Protein AF-A0A1F6V239-F1 (afdb_monomer)

Foldseek 3Di:
DDCPDQDDLCRQLVVLVAHLDLVVQPLVFADCVRFALSSLVSSLVSCCVRLNDLLSVLSLVLLLLPLFPGNNQSSVSSNVCVVVSSHHDSVVCPDNAGFDDDDDPPPPDPPPPGDDDDDHPPRDDDGCSCRRCVVVNVVVPHDRDPPNPPDPPPPPPPDD

Nearest PDB structures (foldseek):
  6emp-assembly1_A  TM=1.889E-01  e=8.057E-01  Homo sapiens

Radius of gyration: 16.6 Å; Cα contacts (8 Å, |Δi|>4): 173; chains: 1; bounding box: 64×33×40 Å

Solvent-accessible surface area (backbone atoms only — not comparable to full-atom values): 9987 Å² total; per-residue (Å²): 133,82,85,74,71,67,74,50,66,56,58,42,36,42,75,46,75,37,80,72,48,43,76,81,41,60,90,65,49,14,44,56,88,75,39,29,33,69,43,52,49,50,38,39,53,49,38,31,73,56,65,30,64,68,31,26,52,25,50,54,50,48,66,68,67,47,88,64,51,16,50,28,55,47,47,55,50,48,50,49,24,54,75,50,75,34,48,63,56,78,79,75,59,50,90,88,55,64,86,56,82,76,84,85,80,89,76,87,69,88,76,84,74,93,71,83,46,96,68,79,92,81,60,89,92,46,78,37,33,55,72,22,42,51,61,46,34,53,77,72,71,48,78,80,66,86,82,45,94,68,57,78,76,80,78,76,88,78,86,130

Mean predicted aligned error: 11.74 Å

Structure (mmCIF, N/CA/C/O backbone):
data_AF-A0A1F6V239-F1
#
_entry.id   AF-A0A1F6V239-F1
#
loop_
_atom_site.group_PDB
_atom_site.id
_atom_site.type_symbol
_atom_site.label_atom_id
_atom_site.label_alt_id
_atom_site.label_comp_id
_atom_site.label_asym_id
_atom_site.label_entity_id
_atom_site.label_seq_id
_atom_site.pdbx_PDB_ins_code
_atom_site.Cartn_x
_atom_site.Cartn_y
_atom_site.Cartn_z
_atom_site.occupancy
_atom_site.B_iso_or_equiv
_atom_site.auth_seq_id
_atom_site.auth_comp_id
_atom_site.auth_asym_id
_atom_site.auth_atom_id
_atom_site.pdbx_PDB_model_num
ATOM 1 N N . MET A 1 1 ? -19.586 15.598 18.760 1.00 35.88 1 MET A N 1
ATOM 2 C CA . MET A 1 1 ? -18.828 14.511 18.109 1.00 35.88 1 MET A CA 1
ATOM 3 C C . MET A 1 1 ? -19.167 14.558 16.634 1.00 35.88 1 MET A C 1
ATOM 5 O O . MET A 1 1 ? -20.292 14.241 16.274 1.00 35.88 1 MET A O 1
ATOM 9 N N . THR A 1 2 ? -18.272 15.086 15.806 1.00 41.28 2 THR A N 1
ATOM 10 C CA . THR A 1 2 ? -18.433 15.070 14.350 1.00 41.28 2 THR A CA 1
ATOM 11 C C . THR A 1 2 ? -18.247 13.632 13.872 1.00 41.28 2 THR A C 1
ATOM 13 O O . THR A 1 2 ? -17.237 13.002 14.173 1.00 41.28 2 THR A O 1
ATOM 16 N N . LEU A 1 3 ? -19.254 13.095 13.182 1.00 49.75 3 LEU A N 1
ATOM 17 C CA . LEU A 1 3 ? -19.184 11.831 12.446 1.00 49.75 3 LEU A CA 1
ATOM 18 C C . LEU A 1 3 ? -18.274 12.033 11.226 1.00 49.75 3 LEU A C 1
ATOM 20 O O . LEU A 1 3 ? -18.743 12.070 10.092 1.00 49.75 3 LEU A O 1
ATOM 24 N N . GLU A 1 4 ? -16.978 12.249 11.446 1.00 61.19 4 GLU A N 1
ATOM 25 C CA . GLU A 1 4 ? -16.008 12.148 10.361 1.00 61.19 4 GLU A CA 1
ATOM 26 C C . GLU A 1 4 ? -15.951 10.668 9.972 1.00 61.19 4 GLU A C 1
ATOM 28 O O . GLU A 1 4 ? -15.414 9.833 10.701 1.00 61.19 4 GLU A O 1
ATOM 33 N N . GLY A 1 5 ? -16.628 10.322 8.874 1.00 81.75 5 GLY A N 1
ATOM 34 C CA . GLY A 1 5 ? -16.612 8.973 8.324 1.00 81.75 5 GLY A CA 1
ATOM 35 C C . GLY A 1 5 ? -15.174 8.525 8.070 1.00 81.75 5 GLY A C 1
ATOM 36 O O . GLY A 1 5 ? -14.329 9.330 7.679 1.00 81.75 5 GLY A O 1
ATOM 37 N N . LYS A 1 6 ? -14.893 7.241 8.313 1.00 88.56 6 LYS A N 1
ATOM 38 C CA . LYS A 1 6 ? -13.584 6.656 8.005 1.00 88.56 6 LYS A CA 1
ATOM 39 C C . LYS A 1 6 ? -13.241 6.918 6.539 1.00 88.56 6 LYS A C 1
ATOM 41 O O . LYS A 1 6 ? -14.100 6.725 5.681 1.00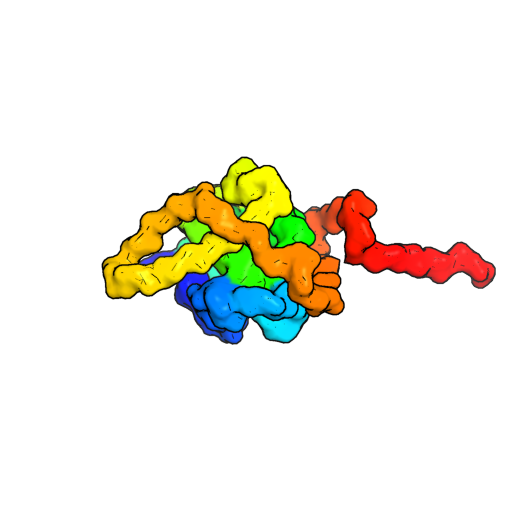 88.56 6 LYS A O 1
ATOM 46 N N . LEU A 1 7 ? -12.002 7.328 6.270 1.00 92.44 7 LEU A N 1
ATOM 47 C CA . LEU A 1 7 ? -11.547 7.533 4.898 1.00 92.44 7 LEU A CA 1
ATOM 48 C C . LEU A 1 7 ? -11.433 6.200 4.167 1.00 92.44 7 LEU A C 1
ATOM 50 O O . LEU A 1 7 ? -10.847 5.261 4.701 1.00 92.44 7 LEU A O 1
ATOM 54 N N . ASP A 1 8 ? -11.946 6.131 2.947 1.00 93.94 8 ASP A N 1
ATOM 55 C CA . ASP A 1 8 ? -11.729 4.973 2.083 1.00 93.94 8 ASP A CA 1
ATOM 56 C C . ASP A 1 8 ? -10.311 4.975 1.472 1.00 93.94 8 ASP A C 1
ATOM 58 O O . ASP A 1 8 ? -9.592 5.983 1.489 1.00 93.94 8 ASP A O 1
ATOM 62 N N . ALA A 1 9 ? -9.876 3.841 0.923 1.00 94.31 9 ALA A N 1
ATOM 63 C CA . ALA A 1 9 ? -8.544 3.704 0.336 1.00 94.31 9 ALA A CA 1
ATOM 64 C C . ALA A 1 9 ? -8.312 4.681 -0.832 1.00 94.31 9 ALA A C 1
ATOM 66 O O . ALA A 1 9 ? -7.201 5.180 -1.017 1.00 94.31 9 ALA A O 1
ATOM 67 N N . CYS A 1 10 ? -9.349 5.007 -1.610 1.00 93.88 10 CYS A N 1
ATOM 68 C CA . CYS A 1 10 ? -9.262 5.972 -2.709 1.00 93.88 10 CYS A CA 1
ATOM 69 C C . CYS A 1 10 ? -8.952 7.387 -2.190 1.00 93.88 10 CYS A C 1
ATOM 71 O O . CYS A 1 10 ? -8.100 8.086 -2.749 1.00 93.88 10 CYS A O 1
ATOM 73 N N . GLN A 1 11 ? -9.598 7.804 -1.103 1.00 95.56 11 GLN A N 1
ATOM 74 C CA . GLN A 1 11 ? -9.359 9.079 -0.432 1.00 95.56 11 GLN A CA 1
ATOM 75 C C . GLN A 1 11 ? -7.958 9.139 0.185 1.00 95.56 11 GLN A C 1
ATOM 77 O O . GLN A 1 11 ? -7.274 10.153 0.029 1.00 95.56 11 GLN A O 1
ATOM 82 N N . ILE A 1 12 ? -7.512 8.056 0.827 1.00 96.56 12 ILE A N 1
ATOM 83 C CA . ILE A 1 12 ? -6.169 7.952 1.418 1.00 96.56 12 ILE A CA 1
ATOM 84 C C . ILE A 1 12 ? -5.084 8.096 0.334 1.00 96.56 12 ILE A C 1
ATOM 86 O O . ILE A 1 12 ? -4.183 8.928 0.453 1.00 96.56 12 ILE A O 1
ATOM 90 N N . VAL A 1 13 ? -5.211 7.373 -0.782 1.00 96.19 13 VAL A N 1
ATOM 91 C CA . VAL A 1 13 ? -4.271 7.440 -1.919 1.00 96.19 13 VAL A CA 1
ATOM 92 C C . VAL A 1 13 ? -4.204 8.847 -2.521 1.00 96.19 13 VAL A C 1
ATOM 94 O O . VAL A 1 13 ? -3.118 9.374 -2.774 1.00 96.19 13 VAL A O 1
ATOM 97 N N . LYS A 1 14 ? -5.354 9.506 -2.709 1.00 95.25 14 LYS A N 1
ATOM 98 C CA . LYS A 1 14 ? -5.398 10.884 -3.228 1.00 95.25 14 LYS A CA 1
ATOM 99 C C . LYS A 1 14 ? -4.697 11.873 -2.299 1.00 95.25 14 LYS A C 1
ATOM 101 O O . LYS A 1 14 ? -4.012 12.777 -2.779 1.00 95.25 14 LYS A O 1
ATOM 106 N N . ARG A 1 15 ? -4.824 11.701 -0.980 1.00 95.06 15 ARG A N 1
ATOM 107 C CA . ARG A 1 15 ? -4.118 12.527 0.015 1.00 95.06 15 ARG A CA 1
ATOM 108 C C . ARG A 1 15 ? -2.603 12.3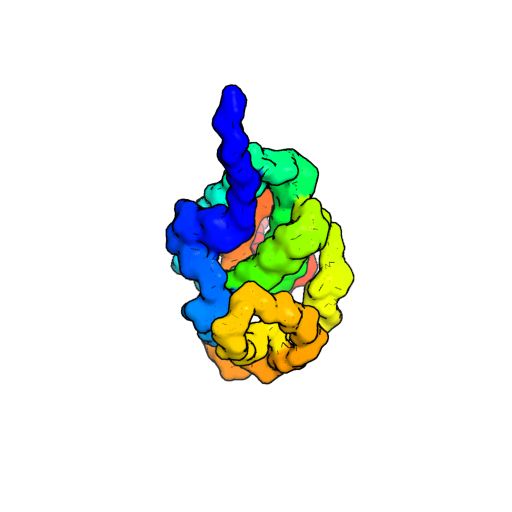28 -0.046 1.00 95.06 15 ARG A C 1
ATOM 110 O O . ARG A 1 15 ? -1.873 13.295 0.144 1.00 95.06 15 ARG A O 1
ATOM 117 N N . ALA A 1 16 ? -2.136 11.138 -0.425 1.00 95.25 16 ALA A N 1
ATOM 118 C CA . ALA A 1 16 ? -0.731 10.857 -0.744 1.00 95.25 16 ALA A CA 1
ATOM 119 C C . ALA A 1 16 ? -0.285 11.357 -2.138 1.00 95.25 16 ALA A C 1
ATOM 121 O O . ALA A 1 16 ? 0.785 10.989 -2.623 1.00 95.25 16 ALA A O 1
ATOM 122 N N . ARG A 1 17 ? -1.091 12.206 -2.798 1.00 96.62 17 ARG A N 1
ATOM 123 C CA . ARG A 1 17 ? -0.822 12.786 -4.128 1.00 96.62 17 ARG A CA 1
ATOM 124 C C . ARG A 1 17 ? -0.616 11.736 -5.224 1.00 96.62 17 ARG A C 1
ATOM 126 O O . ARG A 1 17 ? 0.121 11.962 -6.183 1.00 96.62 17 ARG A O 1
ATOM 133 N N . MET A 1 18 ? -1.281 10.593 -5.090 1.00 95.44 18 MET A N 1
ATOM 134 C CA . MET A 1 18 ? -1.329 9.551 -6.109 1.00 95.44 18 MET A CA 1
ATOM 135 C C . MET A 1 18 ? -2.667 9.585 -6.854 1.00 95.44 18 MET A C 1
ATOM 137 O O . MET A 1 18 ? -3.703 9.977 -6.310 1.00 95.44 18 MET A O 1
ATOM 141 N N . SER A 1 19 ? -2.657 9.137 -8.108 1.00 95.12 19 SER A N 1
ATOM 142 C CA . SER A 1 19 ? -3.887 8.776 -8.804 1.00 95.12 19 SER A CA 1
ATOM 143 C C . SER A 1 19 ? -4.490 7.543 -8.125 1.00 95.12 19 SER A C 1
ATOM 145 O O . SER A 1 19 ? -3.788 6.579 -7.849 1.00 95.12 19 SER A O 1
ATOM 147 N N . ALA A 1 20 ? -5.799 7.544 -7.878 1.00 93.25 20 ALA A N 1
ATOM 148 C CA . ALA A 1 20 ? -6.520 6.379 -7.346 1.00 93.25 20 ALA A CA 1
ATOM 149 C C . ALA A 1 20 ? -6.987 5.406 -8.450 1.00 93.25 20 ALA A C 1
ATOM 151 O O . ALA A 1 20 ? -7.880 4.587 -8.251 1.00 93.25 20 ALA A O 1
ATOM 152 N N . ARG A 1 21 ? -6.443 5.547 -9.659 1.00 90.50 21 ARG A N 1
ATOM 153 C CA . ARG A 1 21 ? -6.816 4.766 -10.838 1.00 90.50 21 ARG A CA 1
ATOM 154 C C . ARG A 1 21 ? -5.660 3.828 -11.187 1.00 90.50 21 ARG A C 1
ATOM 156 O O . ARG A 1 21 ? -4.653 4.337 -11.680 1.00 90.50 21 ARG A O 1
ATOM 163 N N . PRO A 1 22 ? -5.747 2.510 -10.925 1.00 88.69 22 PRO A N 1
ATOM 164 C CA . PRO A 1 22 ? -4.677 1.567 -11.260 1.00 88.69 22 PRO A CA 1
ATOM 165 C C . PRO A 1 22 ? -4.247 1.646 -12.732 1.00 88.69 22 PRO A C 1
ATOM 167 O O . PRO A 1 22 ? -3.060 1.612 -13.038 1.00 88.69 22 PRO A O 1
ATOM 170 N N . GLU A 1 23 ? -5.194 1.860 -13.645 1.00 84.69 23 GLU A N 1
ATOM 171 C CA . GLU A 1 23 ? -4.953 1.975 -15.083 1.00 84.69 23 GLU A CA 1
ATOM 172 C C . GLU A 1 23 ? -4.078 3.177 -15.475 1.00 84.69 23 GLU A C 1
ATOM 174 O O . GLU A 1 23 ? -3.425 3.140 -16.514 1.00 84.69 23 GLU A O 1
ATOM 179 N N . PHE A 1 24 ? -3.991 4.215 -14.631 1.00 89.88 24 PHE A N 1
ATOM 180 C CA . PHE A 1 24 ? -3.061 5.334 -14.833 1.00 89.88 24 PHE A CA 1
ATOM 181 C C . PHE A 1 24 ? -1.594 4.879 -14.774 1.00 89.88 24 PHE A C 1
ATOM 183 O O . PHE A 1 24 ? -0.726 5.502 -15.388 1.00 89.88 24 PHE A O 1
ATOM 190 N N . TYR A 1 25 ? -1.321 3.797 -14.039 1.00 88.25 25 TYR A N 1
ATOM 191 C CA . TYR A 1 25 ? 0.021 3.270 -13.815 1.00 88.25 25 TYR A CA 1
ATOM 192 C C . TYR A 1 25 ? 0.346 2.022 -14.647 1.00 88.25 25 TYR A C 1
ATOM 194 O O . TYR A 1 25 ? 1.484 1.547 -14.638 1.00 88.25 25 TYR A O 1
ATOM 202 N N . SER A 1 26 ? -0.638 1.488 -15.376 1.00 82.75 26 SER A N 1
ATOM 203 C CA . SER A 1 26 ? -0.495 0.246 -16.137 1.00 82.75 26 SER A CA 1
ATOM 204 C C . SER A 1 26 ? 0.669 0.311 -17.132 1.00 82.75 26 SER A C 1
ATOM 206 O O . SER A 1 26 ? 0.871 1.312 -17.819 1.00 82.75 26 SER A O 1
ATOM 208 N N . GLY A 1 27 ? 1.470 -0.757 -17.178 1.00 79.69 27 GLY A N 1
ATOM 209 C CA . GLY A 1 27 ? 2.621 -0.885 -18.079 1.00 79.69 27 GLY A CA 1
ATOM 210 C C . GLY A 1 27 ? 3.866 -0.062 -17.71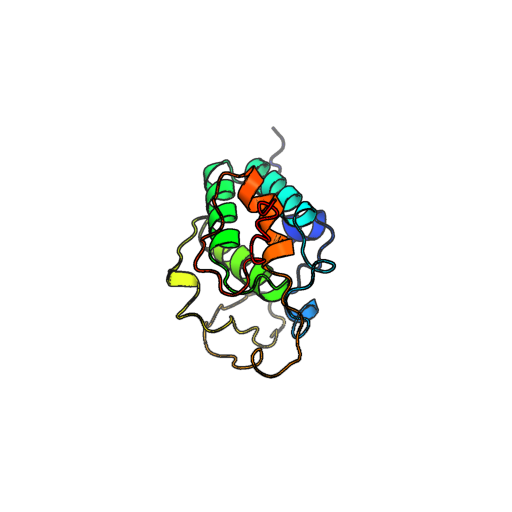6 1.00 79.69 27 GLY A C 1
ATOM 211 O O . GLY A 1 27 ? 4.860 -0.156 -18.431 1.00 79.69 27 GLY A O 1
ATOM 212 N N . ARG A 1 28 ? 3.861 0.721 -16.624 1.00 81.88 28 ARG A N 1
ATOM 213 C CA . ARG A 1 28 ? 5.022 1.546 -16.215 1.00 81.88 28 ARG A CA 1
ATOM 214 C C . ARG A 1 28 ? 6.081 0.775 -15.418 1.00 81.88 28 ARG A C 1
ATOM 216 O O . ARG A 1 28 ? 7.233 1.188 -15.388 1.00 81.88 28 ARG A O 1
ATOM 223 N N . GLY A 1 29 ? 5.717 -0.351 -14.802 1.00 85.31 29 GLY A N 1
ATOM 224 C CA . GLY A 1 29 ? 6.603 -1.115 -13.915 1.00 85.31 29 GLY A CA 1
ATOM 225 C C . GLY A 1 29 ? 6.687 -0.532 -12.497 1.00 85.31 29 GLY A C 1
ATOM 226 O O . GLY A 1 29 ? 5.841 0.263 -12.087 1.00 85.31 29 GLY A O 1
ATOM 227 N N . ALA A 1 30 ? 7.690 -0.956 -11.722 1.00 87.12 30 ALA A N 1
ATOM 228 C CA . ALA A 1 30 ? 7.920 -0.450 -10.366 1.00 87.12 30 ALA A CA 1
ATOM 229 C C . ALA A 1 30 ? 8.921 0.710 -10.410 1.00 87.12 30 ALA A C 1
ATOM 231 O O . ALA A 1 30 ? 10.125 0.479 -10.529 1.00 87.12 30 ALA A O 1
ATOM 232 N N . ILE A 1 31 ? 8.409 1.942 -10.341 1.00 89.19 31 ILE A N 1
ATOM 233 C CA . ILE A 1 31 ? 9.174 3.192 -10.464 1.00 89.19 31 ILE A CA 1
ATOM 234 C C . ILE A 1 31 ? 8.956 4.057 -9.216 1.00 89.19 31 ILE A C 1
ATOM 236 O O . ILE A 1 31 ? 7.815 4.295 -8.814 1.00 89.19 31 ILE A O 1
ATOM 240 N N . THR A 1 32 ? 10.046 4.582 -8.652 1.00 88.25 32 THR A N 1
ATOM 241 C CA . THR A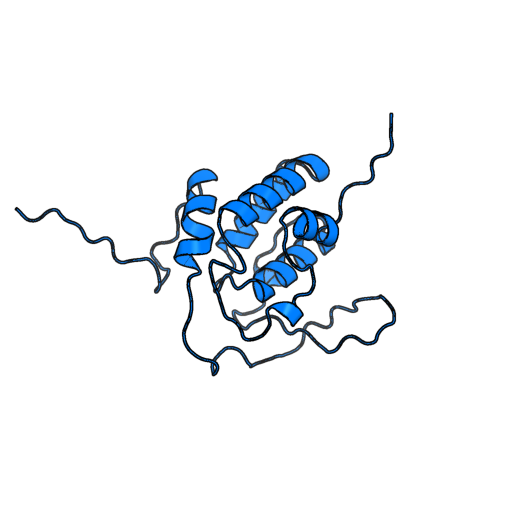 1 32 ? 10.049 5.371 -7.406 1.00 88.25 32 THR A CA 1
ATOM 242 C C . THR A 1 32 ? 9.260 6.688 -7.514 1.00 88.25 32 THR A C 1
ATOM 244 O O . THR A 1 32 ? 8.686 7.167 -6.537 1.00 88.25 32 THR A O 1
ATOM 247 N N . ASP A 1 33 ? 9.165 7.280 -8.707 1.00 90.81 33 ASP A N 1
ATOM 248 C CA . ASP A 1 33 ? 8.363 8.493 -8.932 1.00 90.81 33 ASP A CA 1
ATOM 249 C C . ASP A 1 33 ? 6.859 8.240 -8.706 1.00 90.81 33 ASP A C 1
ATOM 251 O O . ASP A 1 33 ? 6.136 9.067 -8.130 1.00 90.81 33 ASP A O 1
ATOM 255 N N . ASP A 1 34 ? 6.376 7.065 -9.120 1.00 91.62 34 ASP A N 1
ATOM 256 C CA . ASP A 1 34 ? 4.963 6.699 -9.032 1.00 91.62 34 ASP A CA 1
ATOM 257 C C . ASP A 1 34 ? 4.588 6.279 -7.604 1.00 91.62 34 ASP A C 1
ATOM 259 O O . ASP A 1 34 ? 3.560 6.727 -7.080 1.00 91.62 34 ASP A O 1
ATOM 263 N N . LEU A 1 35 ? 5.459 5.507 -6.948 1.00 94.00 35 LEU A N 1
ATOM 264 C CA . LEU A 1 35 ? 5.310 5.020 -5.578 1.00 94.00 35 LEU A CA 1
ATOM 265 C C . LEU A 1 35 ? 6.676 4.997 -4.880 1.00 94.00 35 LEU A C 1
ATOM 267 O O . LEU A 1 35 ? 7.632 4.474 -5.431 1.00 94.00 35 LEU A O 1
ATOM 271 N N . ASN A 1 36 ? 6.769 5.516 -3.656 1.00 94.50 36 ASN A N 1
ATOM 272 C CA . ASN A 1 36 ? 8.005 5.544 -2.866 1.00 94.50 36 ASN A CA 1
ATOM 273 C C . ASN A 1 36 ? 7.711 5.442 -1.364 1.00 94.50 36 ASN A C 1
ATOM 275 O O . ASN A 1 36 ? 6.552 5.492 -0.952 1.00 94.50 36 ASN A O 1
ATOM 279 N N . GLY A 1 37 ? 8.767 5.345 -0.552 1.00 92.50 37 GLY A N 1
ATOM 280 C CA . GLY A 1 37 ? 8.661 5.253 0.905 1.00 92.50 37 GLY A CA 1
ATOM 281 C C . GLY A 1 37 ? 7.860 6.388 1.549 1.00 92.50 37 GLY A C 1
ATOM 282 O O . GLY A 1 37 ? 7.039 6.118 2.414 1.00 92.50 37 GLY A O 1
ATOM 283 N N . GLU A 1 38 ? 8.009 7.635 1.088 1.00 94.75 38 GLU A N 1
ATOM 284 C CA . GLU A 1 38 ? 7.255 8.779 1.631 1.00 94.75 38 GLU A CA 1
ATOM 285 C C . GLU A 1 38 ? 5.743 8.615 1.413 1.00 94.75 38 GLU A C 1
ATOM 287 O O . GLU A 1 38 ? 4.946 8.809 2.332 1.00 94.75 38 GLU A O 1
ATOM 292 N N . LYS A 1 39 ? 5.337 8.195 0.208 1.00 97.06 39 LYS A N 1
ATOM 293 C CA . LYS A 1 39 ? 3.933 7.890 -0.100 1.00 97.06 39 LYS A CA 1
ATOM 294 C C . LYS A 1 39 ? 3.426 6.716 0.738 1.00 97.06 39 LYS A C 1
ATOM 296 O O . LYS A 1 39 ? 2.309 6.786 1.248 1.00 97.06 39 LYS A O 1
ATOM 301 N N . LEU A 1 40 ? 4.236 5.667 0.906 1.00 97.31 40 LEU A N 1
ATOM 302 C CA . LEU A 1 40 ? 3.880 4.505 1.722 1.00 97.31 40 LEU A CA 1
ATOM 303 C C . LEU A 1 40 ? 3.666 4.881 3.195 1.00 97.31 40 LEU A C 1
ATOM 305 O O . LEU A 1 40 ? 2.673 4.446 3.776 1.00 97.31 40 LEU A O 1
ATOM 309 N N . GLU A 1 41 ? 4.536 5.720 3.763 1.00 97.12 41 GLU A N 1
ATOM 310 C CA . GLU A 1 41 ? 4.416 6.239 5.133 1.00 97.12 41 GLU A CA 1
ATOM 311 C C . GLU A 1 41 ? 3.190 7.136 5.306 1.00 97.12 41 GLU A C 1
ATOM 313 O O . GLU A 1 41 ? 2.441 7.007 6.276 1.00 97.12 41 GLU A O 1
ATOM 318 N N . HIS A 1 42 ? 2.927 8.024 4.345 1.00 97.06 42 HIS A N 1
ATOM 319 C CA . HIS A 1 42 ? 1.752 8.887 4.405 1.00 97.06 42 HIS A CA 1
ATOM 320 C C . HIS A 1 42 ? 0.448 8.070 4.393 1.00 97.06 42 HIS A C 1
ATOM 322 O O . HIS A 1 42 ? -0.465 8.330 5.179 1.00 97.06 42 HIS A O 1
ATOM 328 N N . ILE A 1 43 ? 0.384 7.037 3.545 1.00 97.94 43 ILE A N 1
ATOM 329 C CA . ILE A 1 43 ? -0.745 6.101 3.483 1.00 97.94 43 ILE A CA 1
ATOM 330 C C . ILE A 1 43 ? -0.861 5.301 4.787 1.00 97.94 43 ILE A C 1
ATOM 332 O O . ILE A 1 43 ? -1.960 5.202 5.329 1.00 97.94 43 ILE A O 1
ATOM 336 N N . TYR A 1 44 ? 0.248 4.794 5.335 1.00 98.06 44 TYR A N 1
ATOM 337 C CA . TYR A 1 44 ? 0.267 4.120 6.638 1.00 98.06 44 TYR A CA 1
ATOM 338 C C . TYR A 1 44 ? -0.303 5.009 7.752 1.00 98.06 44 TYR A C 1
ATOM 340 O O . TYR A 1 44 ? -1.163 4.565 8.513 1.00 98.06 44 TYR A O 1
ATOM 348 N N . GLY A 1 45 ? 0.125 6.273 7.829 1.00 97.12 45 GLY A N 1
ATOM 349 C CA . GLY A 1 45 ? -0.342 7.223 8.838 1.00 97.12 45 GLY A CA 1
ATOM 350 C C . GLY A 1 45 ? -1.846 7.489 8.756 1.00 97.12 45 GLY A C 1
ATOM 351 O O . GLY A 1 45 ? -2.532 7.487 9.782 1.00 97.12 45 GLY A O 1
ATOM 352 N N . ASP A 1 46 ? -2.379 7.662 7.543 1.00 97.25 46 ASP A N 1
ATOM 353 C CA . ASP A 1 46 ? -3.819 7.814 7.333 1.00 97.25 46 ASP A CA 1
ATOM 354 C C . ASP A 1 46 ? -4.573 6.504 7.672 1.00 97.25 46 ASP A C 1
ATOM 356 O O . ASP A 1 46 ? -5.575 6.553 8.389 1.00 97.25 46 ASP A O 1
ATOM 360 N N . ILE A 1 47 ? -4.086 5.322 7.270 1.00 97.62 47 ILE A N 1
ATOM 361 C CA . ILE A 1 47 ? -4.712 4.036 7.640 1.00 97.62 47 ILE A CA 1
ATOM 362 C C . ILE A 1 47 ? -4.747 3.869 9.161 1.00 97.62 47 ILE A C 1
ATOM 364 O O . ILE A 1 47 ? -5.807 3.604 9.727 1.00 97.62 47 ILE A O 1
ATOM 368 N N . LYS A 1 48 ? -3.620 4.088 9.840 1.00 97.00 48 LYS A N 1
ATOM 369 C CA . LYS A 1 48 ? -3.518 4.002 11.300 1.00 97.00 48 LYS A CA 1
ATOM 370 C C . LYS A 1 48 ? -4.495 4.951 11.991 1.00 97.00 48 LYS A C 1
ATOM 372 O O . LYS A 1 48 ? -5.195 4.549 12.917 1.00 97.00 48 LYS A O 1
ATOM 377 N N . ARG A 1 49 ? -4.588 6.197 11.515 1.00 96.12 49 ARG A N 1
ATOM 378 C CA . ARG A 1 49 ? -5.482 7.219 12.076 1.00 96.12 49 ARG A CA 1
ATOM 379 C C . ARG A 1 49 ? -6.963 6.859 1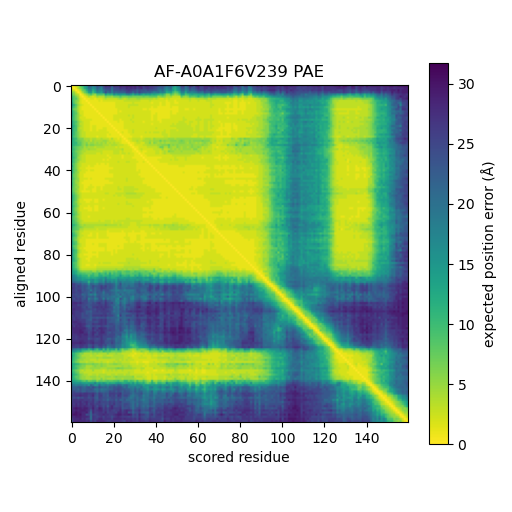1.939 1.00 96.12 49 ARG A C 1
ATOM 381 O O . ARG A 1 49 ? -7.723 7.107 12.871 1.00 96.12 49 ARG A O 1
ATOM 388 N N . TRP A 1 50 ? -7.384 6.336 10.787 1.00 95.81 50 TRP A N 1
ATOM 389 C CA . TRP A 1 50 ? -8.808 6.154 10.466 1.00 95.81 50 TRP A CA 1
ATOM 390 C C . TRP A 1 50 ? -9.322 4.723 10.670 1.00 95.81 50 TRP A C 1
ATOM 392 O O . TRP A 1 50 ? -10.514 4.522 10.924 1.00 95.81 50 TRP A O 1
ATOM 402 N N . HIS A 1 51 ? -8.439 3.727 10.592 1.00 95.00 51 HIS A N 1
ATOM 403 C CA . HIS A 1 51 ? -8.783 2.302 10.657 1.00 95.00 51 HIS A CA 1
ATOM 404 C C . HIS A 1 51 ? -8.125 1.553 11.818 1.00 95.00 51 HIS A C 1
ATOM 406 O O . HIS A 1 51 ? -8.614 0.480 12.165 1.00 95.00 51 HIS A O 1
ATOM 412 N N . GLY A 1 52 ? -7.122 2.143 12.475 1.00 95.50 52 GLY A N 1
ATOM 413 C CA . GLY A 1 52 ? -6.474 1.605 13.673 1.00 95.50 52 GLY A CA 1
ATOM 414 C C . GLY A 1 52 ? -5.159 0.873 13.399 1.00 95.50 52 GLY A C 1
ATOM 415 O O . GLY A 1 52 ? -4.758 0.670 12.252 1.00 95.50 52 GLY A O 1
ATOM 416 N N . ASP A 1 53 ? -4.480 0.479 14.477 1.00 96.44 53 ASP A N 1
ATOM 417 C CA . ASP A 1 53 ? -3.151 -0.139 14.413 1.00 96.44 53 ASP A CA 1
ATOM 418 C C . ASP A 1 53 ? -3.151 -1.490 13.682 1.00 96.44 53 ASP A C 1
ATOM 420 O O . ASP A 1 53 ? -2.267 -1.728 12.863 1.00 96.44 53 ASP A O 1
ATOM 424 N N . ASP A 1 54 ? -4.162 -2.339 13.893 1.00 95.56 54 ASP A N 1
ATOM 425 C CA . ASP A 1 54 ? -4.257 -3.657 13.238 1.00 95.56 54 ASP A CA 1
ATOM 426 C C . ASP A 1 54 ? -4.355 -3.539 11.706 1.00 95.56 54 ASP A C 1
ATOM 428 O O . ASP A 1 54 ? -3.731 -4.300 10.959 1.00 95.56 54 ASP A O 1
ATOM 432 N N . ALA A 1 55 ? -5.113 -2.546 11.229 1.00 96.38 55 ALA A N 1
ATOM 433 C CA . ALA A 1 55 ? -5.234 -2.228 9.809 1.00 96.38 55 ALA A CA 1
ATOM 434 C C . ALA A 1 55 ? -3.900 -1.729 9.238 1.00 96.38 55 ALA A C 1
ATOM 436 O O . ALA A 1 55 ? -3.498 -2.121 8.141 1.00 96.38 55 ALA A O 1
ATOM 437 N N . ALA A 1 56 ? -3.195 -0.892 10.001 1.00 96.75 56 ALA A N 1
ATOM 438 C CA . ALA A 1 56 ? -1.894 -0.367 9.615 1.00 96.75 56 ALA A CA 1
ATOM 439 C C . ALA A 1 56 ? -0.834 -1.478 9.542 1.00 96.75 56 ALA A C 1
ATOM 441 O O . ALA A 1 56 ? -0.062 -1.514 8.590 1.00 96.75 56 ALA A O 1
ATOM 442 N N . GLN A 1 57 ? -0.835 -2.429 10.480 1.00 95.56 57 GLN A N 1
ATOM 443 C CA . GLN A 1 57 ? 0.056 -3.595 10.434 1.00 95.56 57 GLN A CA 1
ATOM 444 C C . GLN A 1 57 ? -0.251 -4.514 9.249 1.00 95.56 57 GLN A C 1
ATOM 446 O O . GLN A 1 57 ? 0.661 -4.932 8.537 1.00 95.56 57 GLN A O 1
ATOM 451 N N . SER A 1 58 ? -1.533 -4.762 8.968 1.00 95.31 58 SER A N 1
ATOM 452 C CA . SER A 1 58 ? -1.943 -5.530 7.783 1.00 95.31 58 SER A CA 1
ATOM 453 C C . SER A 1 58 ? -1.490 -4.859 6.480 1.00 95.31 58 SER A C 1
ATOM 455 O O . SER A 1 58 ? -1.075 -5.532 5.540 1.00 95.31 58 SER A O 1
ATOM 457 N N . TYR A 1 59 ? -1.507 -3.526 6.432 1.00 96.88 59 TYR A N 1
ATOM 458 C CA . TYR A 1 59 ? -0.956 -2.763 5.315 1.00 96.88 59 TYR A CA 1
ATOM 459 C C . TYR A 1 59 ? 0.567 -2.917 5.178 1.00 96.88 59 TYR A C 1
ATOM 461 O O . TYR A 1 59 ? 1.057 -3.102 4.064 1.00 96.88 59 TYR A O 1
ATOM 469 N N . VAL A 1 60 ? 1.324 -2.888 6.282 1.00 96.06 60 VAL A N 1
ATOM 470 C CA . VAL A 1 60 ? 2.778 -3.129 6.245 1.00 96.06 60 VAL A CA 1
ATOM 471 C C . VAL A 1 60 ? 3.071 -4.524 5.678 1.00 96.06 60 VAL A C 1
ATOM 473 O O . VAL A 1 60 ? 3.920 -4.657 4.795 1.00 96.06 60 VAL A O 1
ATOM 476 N N . GLN A 1 61 ? 2.326 -5.543 6.121 1.00 92.88 61 GLN A N 1
ATOM 477 C CA . GLN A 1 61 ? 2.469 -6.912 5.623 1.00 92.88 61 GLN A CA 1
ATOM 478 C C . GLN A 1 61 ? 2.148 -7.015 4.123 1.00 92.88 61 GLN A C 1
ATOM 480 O O . GLN A 1 61 ? 2.933 -7.579 3.365 1.00 92.88 61 GLN A O 1
ATOM 485 N N . MET A 1 62 ? 1.070 -6.373 3.660 1.00 93.81 62 MET A N 1
ATOM 486 C CA . MET A 1 62 ? 0.750 -6.277 2.231 1.00 93.81 62 MET A CA 1
ATOM 487 C C . MET A 1 62 ? 1.925 -5.715 1.413 1.00 93.81 62 MET A C 1
ATOM 489 O O . MET A 1 62 ? 2.295 -6.279 0.386 1.00 93.81 62 MET A O 1
ATOM 493 N N . VAL A 1 63 ? 2.538 -4.614 1.860 1.00 94.00 63 VAL A N 1
ATOM 494 C CA . VAL A 1 63 ? 3.689 -4.001 1.169 1.00 94.00 63 VAL A CA 1
ATOM 495 C C . VAL A 1 63 ? 4.910 -4.937 1.147 1.00 94.00 63 VAL A C 1
ATOM 497 O O . VAL A 1 63 ? 5.686 -4.926 0.183 1.00 94.00 63 VAL A O 1
ATOM 500 N N . ALA A 1 64 ? 5.091 -5.754 2.188 1.00 90.06 64 ALA A N 1
ATOM 501 C CA . ALA A 1 64 ? 6.157 -6.750 2.258 1.00 90.06 64 ALA A CA 1
ATOM 502 C C . ALA A 1 64 ? 5.941 -7.923 1.285 1.00 90.06 64 ALA A C 1
ATOM 504 O O . ALA A 1 64 ? 6.902 -8.366 0.646 1.00 90.06 64 ALA A O 1
ATOM 505 N N . ASP A 1 65 ? 4.697 -8.372 1.117 1.00 87.25 65 ASP A N 1
ATOM 506 C CA . ASP A 1 65 ? 4.372 -9.587 0.359 1.00 87.25 65 ASP A CA 1
ATOM 507 C C . ASP A 1 65 ? 4.214 -9.354 -1.151 1.00 87.25 65 ASP A C 1
ATOM 509 O O . ASP A 1 65 ? 4.395 -10.278 -1.946 1.00 8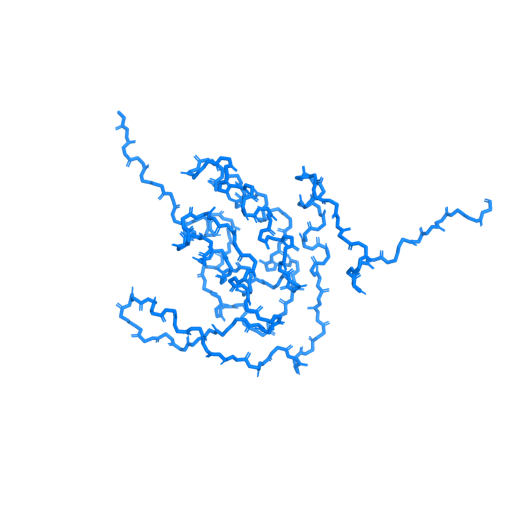7.25 65 ASP A O 1
ATOM 513 N N . ILE A 1 66 ? 3.940 -8.119 -1.587 1.00 85.12 66 ILE A N 1
ATOM 514 C CA . ILE A 1 66 ? 3.889 -7.784 -3.018 1.00 85.12 66 ILE A CA 1
ATOM 515 C C . ILE A 1 66 ? 5.273 -8.005 -3.656 1.00 85.12 66 ILE A C 1
ATOM 517 O O . ILE A 1 66 ? 6.251 -7.328 -3.329 1.00 85.12 66 ILE A O 1
ATOM 521 N N . LEU A 1 67 ? 5.349 -8.939 -4.609 1.00 83.12 67 LEU A N 1
ATOM 522 C CA . LEU A 1 67 ? 6.599 -9.340 -5.266 1.00 83.12 67 LEU A CA 1
ATOM 523 C C . LEU A 1 67 ? 7.229 -8.212 -6.099 1.00 83.12 67 LEU A C 1
ATOM 525 O O . LEU A 1 67 ? 8.442 -8.000 -6.049 1.00 83.12 67 LEU A O 1
ATOM 529 N N . VAL A 1 68 ? 6.403 -7.504 -6.873 1.00 85.19 68 VAL A N 1
ATOM 530 C CA . VAL A 1 68 ? 6.794 -6.342 -7.678 1.00 85.19 68 VAL A CA 1
ATOM 531 C C . VAL A 1 68 ? 5.908 -5.182 -7.261 1.00 85.19 68 VAL A C 1
ATOM 533 O O . VAL A 1 68 ? 4.715 -5.170 -7.541 1.00 85.19 68 VAL A O 1
ATOM 536 N N . LEU A 1 69 ? 6.482 -4.206 -6.562 1.00 87.69 69 LEU A N 1
ATOM 537 C CA . LEU A 1 69 ? 5.732 -3.105 -5.965 1.00 87.69 69 LEU A CA 1
ATOM 538 C C . LEU A 1 69 ? 5.538 -1.971 -6.978 1.00 87.69 69 LEU A C 1
ATOM 540 O O . LEU A 1 69 ? 6.029 -0.856 -6.804 1.00 87.69 69 LEU A O 1
ATOM 544 N N . SER A 1 70 ? 4.847 -2.286 -8.075 1.00 90.38 70 SER A N 1
ATOM 545 C CA . SER A 1 70 ? 4.354 -1.276 -9.008 1.00 90.38 70 SER A CA 1
ATOM 546 C C . SER A 1 70 ? 3.199 -0.497 -8.377 1.00 90.38 70 SER A C 1
ATOM 548 O O . SER A 1 70 ? 2.484 -1.011 -7.515 1.00 90.38 70 SER A O 1
ATOM 550 N N . ALA A 1 71 ? 2.979 0.746 -8.813 1.00 92.75 71 ALA A N 1
ATOM 551 C CA . ALA A 1 71 ? 1.836 1.522 -8.333 1.00 92.75 71 ALA A CA 1
ATOM 552 C C . ALA A 1 71 ? 0.494 0.845 -8.683 1.00 92.75 71 ALA A C 1
ATOM 554 O O . ALA A 1 71 ? -0.447 0.921 -7.897 1.00 92.75 71 ALA A O 1
ATOM 555 N N . THR A 1 72 ? 0.414 0.126 -9.808 1.00 91.44 72 THR A N 1
ATOM 556 C CA . THR A 1 72 ? -0.766 -0.667 -10.186 1.00 91.44 72 THR A CA 1
ATOM 557 C C . THR A 1 72 ? -1.027 -1.796 -9.189 1.00 91.44 72 THR A C 1
ATOM 559 O O . THR A 1 72 ? -2.112 -1.852 -8.610 1.00 91.44 72 THR A O 1
ATOM 562 N N . ASP A 1 73 ? -0.031 -2.655 -8.941 1.00 88.31 73 ASP A N 1
ATOM 563 C CA . ASP A 1 73 ? -0.164 -3.810 -8.038 1.00 88.31 73 ASP A CA 1
ATOM 564 C C . ASP A 1 73 ? -0.432 -3.366 -6.597 1.00 88.31 73 ASP A C 1
ATOM 566 O O . ASP A 1 73 ? -1.252 -3.960 -5.891 1.00 88.31 73 ASP A O 1
ATOM 570 N N . PHE A 1 74 ? 0.209 -2.271 -6.179 1.00 94.06 74 PHE A N 1
ATOM 571 C CA . PHE A 1 74 ? -0.030 -1.631 -4.893 1.00 94.06 74 PHE A CA 1
ATOM 572 C C . PHE A 1 74 ? -1.489 -1.191 -4.731 1.00 94.06 74 PHE A C 1
ATOM 574 O O . PHE A 1 74 ? -2.123 -1.542 -3.738 1.00 94.06 74 PHE A O 1
ATOM 581 N N . LEU A 1 75 ? -2.044 -0.451 -5.699 1.00 94.50 75 LEU A N 1
ATOM 582 C CA . LEU A 1 75 ? -3.417 0.053 -5.606 1.00 94.50 75 LEU A CA 1
ATOM 583 C C . LEU A 1 75 ? -4.446 -1.078 -5.603 1.00 94.50 75 LEU A C 1
ATOM 585 O O . LEU A 1 75 ? -5.394 -1.040 -4.821 1.00 94.50 75 LEU A O 1
ATOM 589 N N . LEU A 1 76 ? -4.257 -2.095 -6.446 1.00 89.94 76 LEU A N 1
ATOM 590 C CA . LEU A 1 76 ? -5.148 -3.255 -6.480 1.00 89.94 76 LEU A CA 1
ATOM 591 C C . LEU A 1 76 ? -5.115 -4.019 -5.152 1.00 89.94 76 LEU A C 1
ATOM 593 O O . LEU A 1 76 ? -6.172 -4.341 -4.607 1.00 89.94 76 LEU A O 1
ATOM 597 N N . SER A 1 77 ? -3.922 -4.239 -4.595 1.00 91.50 77 SER A N 1
ATOM 598 C CA . SER A 1 77 ? -3.755 -4.892 -3.293 1.00 91.50 77 SER A CA 1
ATOM 599 C C . SER A 1 77 ? -4.375 -4.070 -2.162 1.00 91.50 77 SER A C 1
ATOM 601 O O . SER A 1 77 ? -5.083 -4.624 -1.325 1.00 91.50 77 SER A O 1
ATOM 603 N N . LEU A 1 78 ? -4.200 -2.745 -2.173 1.00 94.94 78 LEU A N 1
ATOM 604 C CA . LEU A 1 78 ? -4.773 -1.846 -1.172 1.00 94.94 78 LEU A CA 1
ATOM 605 C C . LEU A 1 78 ? -6.310 -1.849 -1.203 1.00 94.94 78 LEU A C 1
ATOM 607 O O . LEU A 1 78 ? -6.948 -1.886 -0.152 1.00 94.94 78 LEU A O 1
ATOM 611 N N . TYR A 1 79 ? -6.922 -1.859 -2.391 1.00 93.44 79 TYR A N 1
ATOM 612 C CA . TYR A 1 79 ? -8.381 -1.964 -2.514 1.00 93.44 79 TYR A CA 1
ATOM 613 C C . TYR A 1 79 ? -8.908 -3.322 -2.060 1.00 93.44 79 TYR A C 1
ATOM 615 O O . TYR A 1 79 ? -9.966 -3.395 -1.433 1.00 93.44 79 TYR A O 1
ATOM 623 N N . ARG A 1 80 ? -8.162 -4.402 -2.317 1.00 89.94 80 ARG A N 1
ATOM 624 C CA . ARG A 1 80 ? -8.496 -5.724 -1.776 1.00 89.94 80 ARG A CA 1
ATOM 625 C C . ARG A 1 80 ? -8.405 -5.732 -0.254 1.00 89.94 80 ARG A C 1
ATOM 627 O O . ARG A 1 80 ? -9.351 -6.184 0.387 1.00 89.94 80 ARG A O 1
ATOM 634 N N . LEU A 1 81 ? -7.340 -5.165 0.312 1.00 92.31 81 LEU A N 1
ATOM 635 C CA . LEU A 1 81 ? -7.156 -5.017 1.755 1.00 92.31 81 LEU A CA 1
ATOM 636 C C . LEU A 1 81 ? -8.340 -4.274 2.391 1.00 92.31 81 LEU A C 1
ATOM 638 O O . LEU A 1 81 ? -8.931 -4.771 3.347 1.00 92.31 81 LEU A O 1
ATOM 642 N N . GLU A 1 82 ? -8.750 -3.137 1.825 1.00 93.75 82 GLU A N 1
ATOM 643 C CA . GLU A 1 82 ? -9.939 -2.404 2.273 1.00 93.75 82 GLU A CA 1
ATOM 644 C C . GLU A 1 82 ? -11.219 -3.252 2.174 1.00 93.75 82 GLU A C 1
ATOM 646 O O . GLU A 1 82 ? -11.984 -3.349 3.142 1.00 93.75 82 GLU A O 1
ATOM 651 N N . SER A 1 83 ? -11.455 -3.896 1.025 1.00 90.25 83 SER A N 1
ATOM 652 C CA . SER A 1 83 ? -12.635 -4.746 0.817 1.00 90.25 83 SER A CA 1
ATOM 653 C C . SER A 1 83 ? -12.691 -5.906 1.820 1.00 90.25 83 SER A C 1
ATOM 655 O O . SER A 1 83 ? -13.769 -6.242 2.317 1.00 90.25 83 SER A O 1
ATOM 657 N N . ASN A 1 84 ? -11.519 -6.411 2.224 1.00 91.38 84 ASN A N 1
ATOM 658 C CA . ASN A 1 84 ? -11.329 -7.434 3.247 1.00 91.38 84 ASN A CA 1
ATOM 659 C C . ASN A 1 84 ? -11.229 -6.856 4.671 1.00 91.38 84 ASN A C 1
ATOM 661 O O . ASN A 1 84 ? -10.611 -7.437 5.562 1.00 91.38 84 ASN A O 1
ATOM 665 N N . LYS A 1 85 ? -11.835 -5.686 4.906 1.00 94.06 85 LYS A N 1
ATOM 666 C CA . LYS A 1 85 ? -11.916 -5.038 6.227 1.00 94.06 85 LYS A CA 1
ATOM 667 C C . LYS A 1 85 ? -10.548 -4.812 6.872 1.00 94.06 85 LYS A C 1
ATOM 669 O O . LYS A 1 85 ? -10.417 -4.936 8.087 1.00 94.06 85 LYS A O 1
ATOM 674 N N . TRP A 1 86 ? -9.562 -4.456 6.054 1.00 94.88 86 TRP A N 1
ATOM 675 C CA . TRP A 1 86 ? -8.181 -4.196 6.455 1.00 94.88 86 TRP A CA 1
ATOM 676 C C . TRP A 1 86 ? -7.470 -5.392 7.081 1.00 94.88 86 TRP A C 1
ATOM 678 O O . TRP A 1 86 ? -6.594 -5.221 7.923 1.00 94.88 86 T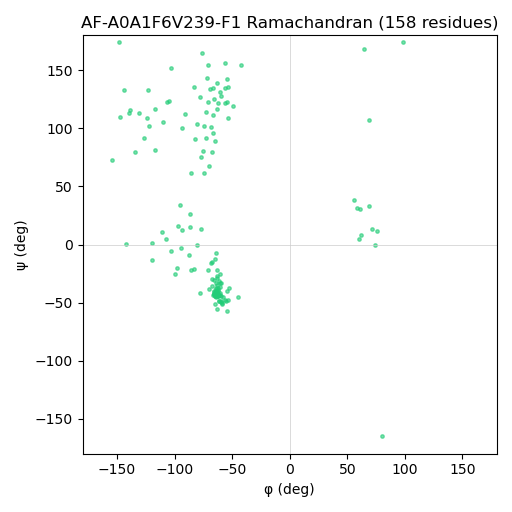RP A O 1
ATOM 688 N N . LYS A 1 87 ? -7.841 -6.602 6.658 1.00 93.38 87 LYS A N 1
ATOM 689 C CA . LYS A 1 87 ? -7.143 -7.836 7.011 1.00 93.38 87 LYS A CA 1
ATOM 690 C C . LYS A 1 87 ? -6.373 -8.331 5.802 1.00 93.38 87 LYS A C 1
ATOM 692 O O . LYS A 1 87 ? -6.954 -8.546 4.737 1.00 93.38 87 LYS A O 1
ATOM 697 N N . TRP A 1 88 ? -5.068 -8.481 5.965 1.00 89.94 88 TRP A N 1
ATOM 698 C CA . TRP A 1 88 ? -4.233 -9.032 4.914 1.00 89.94 88 TRP A CA 1
ATOM 699 C C . TRP A 1 88 ? -4.281 -10.558 4.935 1.00 89.94 88 TRP A C 1
ATOM 701 O O . TRP A 1 88 ? -4.224 -11.168 6.000 1.00 89.94 88 TRP A O 1
ATOM 711 N N . ASP A 1 89 ? -4.409 -11.152 3.754 1.00 83.38 89 ASP A N 1
ATOM 712 C CA . ASP A 1 89 ? -4.347 -12.593 3.537 1.00 83.38 89 ASP A CA 1
ATOM 713 C C . ASP A 1 89 ? -3.532 -12.818 2.260 1.00 83.38 89 ASP A C 1
ATOM 715 O O . ASP A 1 89 ? -3.916 -12.377 1.176 1.00 83.38 89 ASP A O 1
ATOM 719 N N . GLU A 1 90 ? -2.377 -13.463 2.402 1.00 71.56 90 GLU A N 1
ATOM 720 C CA . GLU A 1 90 ? -1.437 -13.723 1.310 1.00 71.56 90 GLU A CA 1
ATOM 721 C C . GLU A 1 90 ? -2.052 -14.582 0.196 1.00 71.56 90 GLU A C 1
ATOM 723 O O . GLU A 1 90 ? -1.678 -14.449 -0.971 1.00 71.56 90 GLU A O 1
ATOM 728 N N . HIS A 1 91 ? -3.063 -15.400 0.510 1.00 70.25 91 HIS A N 1
ATOM 729 C CA . HIS A 1 91 ? -3.769 -16.210 -0.480 1.00 70.25 91 HIS A CA 1
ATOM 730 C C . HIS A 1 91 ? -4.611 -15.356 -1.441 1.00 70.25 91 HIS A C 1
ATOM 732 O O . HIS A 1 91 ? -4.960 -15.814 -2.531 1.00 70.25 91 HIS A O 1
ATOM 738 N N . ILE A 1 92 ? -4.878 -14.090 -1.094 1.00 61.50 92 ILE A N 1
ATOM 739 C CA . ILE A 1 92 ? -5.568 -13.122 -1.957 1.00 61.50 92 ILE A CA 1
ATOM 740 C C . ILE A 1 92 ? -4.684 -12.675 -3.132 1.00 61.50 92 ILE A C 1
ATOM 742 O O . ILE A 1 92 ? -5.210 -12.228 -4.157 1.00 61.50 92 ILE A O 1
ATOM 746 N N . LEU A 1 93 ? -3.355 -12.800 -3.035 1.00 56.88 93 LEU A N 1
ATOM 747 C CA . LEU A 1 93 ? -2.447 -12.429 -4.125 1.00 56.88 93 LEU A CA 1
ATOM 748 C C . LEU A 1 93 ? -2.582 -13.341 -5.356 1.00 56.88 93 LEU A C 1
ATOM 750 O O . LEU A 1 93 ? -2.139 -12.961 -6.439 1.00 56.88 93 LEU A O 1
ATOM 754 N N . GLY A 1 94 ? -3.227 -14.508 -5.229 1.00 53.03 94 GLY A N 1
ATOM 755 C CA . GLY A 1 94 ? -3.177 -15.544 -6.257 1.00 53.03 94 GLY A CA 1
ATOM 756 C C . GLY A 1 94 ? -1.751 -16.081 -6.420 1.00 53.03 94 GLY A C 1
ATOM 757 O O . GLY A 1 94 ? -0.791 -15.537 -5.880 1.00 53.03 94 GLY A O 1
ATOM 758 N N . ASN A 1 95 ? -1.584 -17.186 -7.143 1.00 43.62 95 ASN A N 1
ATOM 759 C CA . ASN A 1 95 ? -0.277 -17.823 -7.329 1.00 43.62 95 ASN A CA 1
ATOM 760 C C . ASN A 1 95 ? 0.670 -16.941 -8.171 1.00 43.62 95 ASN A C 1
ATOM 762 O O . ASN A 1 95 ? 0.813 -17.177 -9.366 1.00 43.62 95 ASN A O 1
ATOM 766 N N . GLY A 1 96 ? 1.288 -15.919 -7.571 1.00 43.59 96 GLY A N 1
ATOM 767 C CA . GLY A 1 96 ? 2.448 -15.171 -8.079 1.00 43.59 96 GLY A CA 1
ATOM 768 C C . GLY A 1 96 ? 2.295 -14.447 -9.423 1.00 43.59 96 GLY A C 1
ATOM 769 O O . GLY A 1 96 ? 3.271 -13.882 -9.913 1.00 43.59 96 GLY A O 1
ATOM 770 N N . ASN A 1 97 ? 1.105 -14.451 -10.021 1.00 42.09 97 ASN A N 1
ATOM 771 C CA . ASN A 1 97 ? 0.851 -13.980 -11.377 1.00 42.09 97 ASN A CA 1
ATOM 772 C C . ASN A 1 97 ? -0.103 -12.783 -11.306 1.00 42.09 97 ASN A C 1
ATOM 774 O O . ASN A 1 97 ? -1.217 -12.927 -10.815 1.00 42.09 97 ASN A O 1
ATOM 778 N N . GLY A 1 98 ? 0.387 -11.618 -11.746 1.00 44.53 98 GLY A N 1
ATOM 779 C CA . GLY A 1 98 ? -0.174 -10.277 -11.531 1.00 44.53 98 GLY A CA 1
ATOM 780 C C . GLY A 1 98 ? -1.694 -10.111 -11.659 1.00 44.53 98 GLY A C 1
ATOM 781 O O . GLY A 1 98 ? -2.390 -10.861 -12.342 1.00 44.53 98 GLY A O 1
ATOM 782 N N . MET A 1 99 ? -2.202 -9.085 -10.974 1.00 46.28 99 MET A N 1
ATOM 783 C CA . MET A 1 99 ? -3.629 -8.783 -10.891 1.00 46.28 99 MET A CA 1
ATOM 784 C C . MET A 1 99 ? -4.130 -8.094 -12.167 1.00 46.28 99 MET A C 1
ATOM 786 O O . MET A 1 99 ? -3.593 -7.068 -12.579 1.00 46.28 99 MET A O 1
ATOM 790 N N . ASP A 1 100 ? -5.186 -8.646 -12.763 1.00 49.41 100 ASP A N 1
ATOM 791 C CA . ASP A 1 100 ? -5.854 -8.071 -13.931 1.00 49.41 100 ASP A CA 1
ATOM 792 C C . ASP A 1 100 ? -6.668 -6.812 -13.583 1.00 49.41 100 ASP A C 1
ATOM 794 O O . ASP A 1 100 ? -7.301 -6.733 -12.526 1.00 49.41 100 ASP A O 1
ATOM 798 N N . VAL A 1 101 ? -6.672 -5.841 -14.499 1.00 49.53 101 VAL A N 1
ATOM 799 C CA . VAL A 1 101 ? -7.500 -4.631 -14.457 1.00 49.53 101 VAL A CA 1
ATOM 800 C C . VAL A 1 101 ? -8.424 -4.682 -15.671 1.00 49.53 101 VAL A C 1
ATOM 802 O O . VAL A 1 101 ? -8.140 -4.079 -16.706 1.00 49.53 101 VAL A O 1
ATOM 805 N N . GLY A 1 102 ? -9.519 -5.437 -15.558 1.00 42.28 102 GLY A N 1
ATOM 806 C CA . GLY A 1 102 ? -10.547 -5.493 -16.596 1.00 42.28 102 GLY A CA 1
ATOM 807 C C . GLY A 1 102 ? -11.113 -4.099 -16.939 1.00 42.28 102 GLY A C 1
ATOM 808 O O . GLY A 1 102 ? -11.033 -3.174 -16.121 1.00 42.28 102 GLY A O 1
ATOM 809 N N . PRO A 1 103 ? -11.668 -3.912 -18.151 1.00 39.41 103 PRO A N 1
ATOM 810 C CA . PRO A 1 103 ? -12.189 -2.624 -18.600 1.00 39.41 103 PRO A CA 1
ATOM 811 C C . PRO A 1 103 ? -13.364 -2.138 -17.734 1.00 39.41 103 PRO A C 1
ATOM 813 O O . PRO A 1 103 ? -14.242 -2.908 -17.352 1.00 39.41 103 PRO A O 1
ATOM 816 N N . ASP A 1 104 ? -13.371 -0.836 -17.441 1.00 48.88 104 ASP A N 1
ATOM 817 C CA . ASP A 1 104 ? -14.390 -0.165 -16.629 1.00 48.88 104 ASP A CA 1
ATOM 818 C C . ASP A 1 104 ? -15.715 -0.042 -17.406 1.00 48.88 104 ASP A C 1
ATOM 820 O O . ASP A 1 104 ? -15.791 0.671 -18.410 1.00 48.88 104 ASP A O 1
ATOM 824 N N . TYR A 1 105 ? -16.761 -0.731 -16.941 1.00 44.25 105 TYR A N 1
ATOM 825 C CA . TYR A 1 105 ? -18.121 -0.643 -17.483 1.00 44.25 105 TYR A CA 1
ATOM 826 C C . TYR A 1 105 ? -19.004 0.360 -16.714 1.00 44.25 105 TYR A C 1
ATOM 828 O O . TYR A 1 105 ? -20.203 0.161 -16.605 1.00 44.25 105 TYR A O 1
ATOM 836 N N . GLY A 1 106 ? -18.457 1.467 -16.201 1.00 41.53 106 GLY A N 1
ATOM 837 C CA . GLY A 1 106 ? -19.199 2.728 -16.020 1.00 41.53 106 GLY A CA 1
ATOM 838 C C . GLY A 1 106 ? -20.416 2.749 -15.074 1.00 41.53 106 GLY A C 1
ATOM 839 O O . GLY A 1 106 ? -21.099 3.771 -15.020 1.00 41.53 106 GLY A O 1
ATOM 840 N N . ASP A 1 107 ? -20.698 1.690 -14.313 1.00 41.28 107 ASP A N 1
ATOM 841 C CA . ASP A 1 107 ? -21.873 1.575 -13.433 1.00 41.28 107 ASP A CA 1
ATOM 842 C C . ASP A 1 107 ? -21.541 1.682 -11.931 1.00 41.28 107 ASP A C 1
ATOM 844 O O . ASP A 1 107 ? -22.419 1.589 -11.068 1.00 41.28 107 ASP A O 1
ATOM 848 N N . GLY A 1 108 ? -20.276 1.952 -11.598 1.00 44.53 108 GLY A N 1
ATOM 849 C CA . GLY A 1 108 ? -19.849 2.267 -10.235 1.00 44.53 108 GLY A CA 1
ATOM 850 C C . GLY A 1 108 ? -19.865 1.082 -9.266 1.00 44.53 108 GLY A C 1
ATOM 851 O O . GLY A 1 108 ? -19.720 1.295 -8.060 1.00 44.53 108 GLY A O 1
ATOM 852 N N . ARG A 1 109 ? -19.996 -0.161 -9.749 1.00 40.00 109 ARG A N 1
ATOM 853 C CA . ARG A 1 109 ? -19.835 -1.371 -8.931 1.00 40.00 109 ARG A CA 1
ATOM 854 C C . ARG A 1 109 ? -18.733 -2.247 -9.519 1.00 40.00 109 ARG A C 1
ATOM 856 O O . ARG A 1 109 ? -18.940 -2.974 -10.476 1.00 40.00 109 ARG A O 1
ATOM 863 N N . ARG A 1 110 ? -17.543 -2.201 -8.907 1.00 46.81 110 ARG A N 1
ATOM 864 C CA . ARG A 1 110 ? -16.465 -3.157 -9.201 1.00 46.81 110 ARG A CA 1
ATOM 865 C C . ARG A 1 110 ? -16.892 -4.553 -8.743 1.00 46.81 110 ARG A C 1
ATOM 867 O O . ARG A 1 110 ? -16.731 -4.893 -7.573 1.00 46.81 110 ARG A O 1
ATOM 874 N N . GLU A 1 111 ? -17.422 -5.353 -9.656 1.00 36.81 111 GLU A N 1
ATOM 875 C CA . GLU A 1 111 ? -17.460 -6.804 -9.504 1.00 36.81 111 GLU A CA 1
ATOM 876 C C . GLU A 1 111 ? -16.036 -7.320 -9.758 1.00 36.81 111 GLU A C 1
ATOM 878 O O . GLU A 1 111 ? -15.542 -7.328 -10.883 1.00 36.81 111 GLU A O 1
ATOM 883 N N . VAL A 1 112 ? -15.314 -7.648 -8.683 1.00 39.41 112 VAL A N 1
ATOM 884 C CA . VAL A 1 112 ? -13.952 -8.195 -8.753 1.00 39.41 112 VAL A CA 1
ATOM 885 C C . VAL A 1 112 ? -14.055 -9.655 -9.193 1.00 39.41 112 VAL A C 1
ATOM 887 O O . VAL A 1 112 ? -14.017 -10.567 -8.372 1.00 39.41 112 VAL A O 1
ATOM 890 N N . ILE A 1 113 ? -14.221 -9.882 -10.494 1.00 36.88 113 ILE A N 1
ATOM 891 C CA . ILE A 1 113 ? -13.973 -11.192 -11.094 1.00 36.88 113 ILE A CA 1
ATOM 892 C C . ILE A 1 113 ? -12.461 -11.286 -11.290 1.00 36.88 113 ILE A C 1
ATOM 894 O O . ILE A 1 113 ? -11.870 -10.620 -12.135 1.00 36.88 113 ILE A O 1
ATOM 898 N N . ALA A 1 114 ? -11.826 -12.053 -10.411 1.00 37.75 114 ALA A N 1
ATOM 899 C CA . ALA A 1 114 ? -10.397 -12.306 -10.414 1.00 37.75 114 ALA A CA 1
ATOM 900 C C . ALA A 1 114 ? -10.040 -13.333 -11.498 1.00 37.75 114 ALA A C 1
ATOM 902 O O . ALA A 1 114 ? -9.761 -14.479 -11.173 1.00 37.75 114 ALA A O 1
ATOM 903 N N . GLU A 1 115 ? -10.034 -12.947 -12.774 1.00 39.75 115 GLU A N 1
ATOM 904 C CA . GLU A 1 115 ? -9.498 -13.807 -13.834 1.00 39.75 115 GLU A CA 1
ATOM 905 C C . GLU A 1 115 ? -8.686 -13.021 -14.874 1.00 39.75 115 GLU A C 1
ATOM 907 O O . GLU A 1 115 ? -9.230 -12.265 -15.661 1.00 39.75 115 GLU A O 1
ATOM 912 N N . ALA A 1 116 ? -7.381 -13.327 -14.878 1.00 47.50 116 ALA A N 1
ATOM 913 C CA . ALA A 1 116 ? -6.443 -13.314 -16.005 1.00 47.50 116 ALA A CA 1
ATOM 914 C C . ALA A 1 116 ? -6.022 -11.980 -16.654 1.00 47.50 116 ALA A C 1
ATOM 916 O O . ALA A 1 116 ? -6.698 -11.506 -17.549 1.00 47.50 116 ALA A O 1
ATOM 917 N N . THR A 1 117 ? -4.772 -11.540 -16.408 1.00 43.41 117 THR A N 1
ATOM 918 C CA . THR A 1 117 ? -3.983 -10.828 -17.438 1.00 43.41 117 THR A CA 1
ATOM 919 C C . THR A 1 117 ? -2.480 -11.095 -17.322 1.00 43.41 117 THR A C 1
ATOM 921 O O . THR A 1 117 ? -1.766 -10.612 -16.445 1.00 43.41 117 THR A O 1
ATOM 924 N N . ILE A 1 118 ? -1.986 -11.848 -18.303 1.00 41.09 118 ILE A N 1
ATOM 925 C CA . ILE A 1 118 ? -0.577 -12.005 -18.657 1.00 41.09 118 ILE A CA 1
ATOM 926 C C . ILE A 1 118 ? -0.196 -10.807 -19.541 1.00 41.09 118 ILE A C 1
ATOM 928 O O . ILE A 1 118 ? -0.348 -10.889 -20.755 1.00 41.09 118 ILE A O 1
ATOM 932 N N . PHE A 1 119 ? 0.291 -9.697 -18.972 1.00 38.62 119 PHE A N 1
ATOM 933 C CA . PHE A 1 119 ? 0.902 -8.621 -19.786 1.00 38.62 119 PHE A CA 1
ATOM 934 C C . PHE A 1 119 ? 2.135 -7.916 -19.189 1.00 38.62 119 PHE A C 1
ATOM 936 O O . PHE A 1 119 ? 2.722 -7.073 -19.862 1.00 38.62 119 PHE A O 1
ATOM 943 N N . SER A 1 120 ? 2.621 -8.288 -17.998 1.00 41.91 120 SER A N 1
ATOM 944 C CA . SER A 1 120 ? 3.777 -7.598 -17.382 1.00 41.91 120 SER A CA 1
ATOM 945 C C . SER A 1 120 ? 5.148 -8.240 -17.642 1.00 41.91 120 SER A C 1
ATOM 947 O O . SER A 1 120 ? 6.161 -7.678 -17.240 1.00 41.91 120 SER A O 1
ATOM 949 N N . ILE A 1 121 ? 5.228 -9.387 -18.330 1.00 41.12 121 ILE A N 1
ATOM 950 C CA . ILE A 1 121 ? 6.515 -10.081 -18.568 1.00 41.12 121 ILE A CA 1
ATOM 951 C C . ILE A 1 121 ? 7.240 -9.575 -19.839 1.00 41.12 121 ILE A C 1
ATOM 953 O O . ILE A 1 121 ? 8.409 -9.887 -20.042 1.00 41.12 121 ILE A O 1
ATOM 957 N N . LEU A 1 122 ? 6.607 -8.747 -20.685 1.00 40.19 122 LEU A N 1
ATOM 958 C CA . LEU A 1 122 ? 7.168 -8.362 -21.997 1.00 40.19 122 LEU A CA 1
ATOM 959 C C . LEU A 1 122 ? 7.419 -6.851 -22.212 1.00 40.19 122 LEU A C 1
ATOM 961 O O . LEU A 1 122 ? 7.901 -6.473 -23.278 1.00 40.19 122 LEU A O 1
ATOM 965 N N . GLY A 1 123 ? 7.159 -5.981 -21.228 1.00 40.84 123 GLY A N 1
ATOM 966 C CA . GLY A 1 123 ? 7.449 -4.537 -21.305 1.00 40.84 123 GLY A CA 1
ATOM 967 C C . GLY A 1 123 ? 8.680 -4.146 -20.477 1.00 40.84 123 GLY A C 1
ATOM 968 O O . GLY A 1 123 ? 8.738 -4.428 -19.288 1.00 40.84 123 GLY A O 1
ATOM 969 N N . GLY A 1 124 ? 9.687 -3.523 -21.091 1.00 47.12 124 GLY A N 1
ATOM 970 C CA . GLY A 1 124 ? 11.028 -3.337 -20.521 1.00 47.12 124 GLY A CA 1
ATOM 971 C C . GLY A 1 124 ? 11.151 -2.656 -19.139 1.00 47.12 124 GLY A C 1
ATOM 972 O O . GLY A 1 124 ? 10.851 -1.481 -18.974 1.00 47.12 124 GLY A O 1
ATOM 973 N N . ASN A 1 125 ? 11.783 -3.389 -18.212 1.00 56.94 125 ASN A N 1
ATOM 974 C CA . ASN A 1 125 ? 13.066 -3.070 -17.552 1.00 56.94 125 ASN A CA 1
ATOM 975 C C . ASN A 1 125 ? 13.210 -1.894 -16.560 1.00 56.94 125 ASN A C 1
ATOM 977 O O . ASN A 1 125 ? 14.316 -1.364 -16.428 1.00 56.94 125 ASN A O 1
ATOM 981 N N . ARG A 1 126 ? 12.194 -1.545 -15.758 1.00 66.00 126 ARG A N 1
ATOM 982 C CA . ARG A 1 126 ? 12.451 -0.864 -14.466 1.00 66.00 126 ARG A CA 1
ATOM 983 C C . ARG A 1 126 ? 11.702 -1.523 -13.314 1.00 66.00 126 ARG A C 1
ATOM 985 O O . ARG A 1 126 ? 10.476 -1.526 -13.261 1.00 66.00 126 ARG A O 1
ATOM 992 N N . ASN A 1 127 ? 12.478 -2.115 -12.408 1.00 81.75 127 ASN A N 1
ATOM 993 C CA . ASN A 1 127 ? 11.991 -2.720 -11.178 1.00 81.75 127 ASN A CA 1
ATOM 994 C C . ASN A 1 127 ? 12.763 -2.142 -9.987 1.00 81.75 127 ASN A C 1
ATOM 996 O O . ASN A 1 127 ? 13.814 -2.650 -9.600 1.00 81.75 127 ASN A O 1
ATOM 1000 N N . GLU A 1 128 ? 12.228 -1.071 -9.412 1.00 87.06 128 GLU A N 1
ATOM 1001 C CA . GLU A 1 128 ? 12.785 -0.374 -8.252 1.00 87.06 128 GLU A CA 1
ATOM 1002 C C . GLU A 1 128 ? 12.127 -0.829 -6.939 1.00 87.06 128 GLU A C 1
ATOM 1004 O O . GLU A 1 128 ? 12.296 -0.185 -5.909 1.00 87.06 128 GLU A O 1
ATOM 1009 N N . THR A 1 129 ? 11.419 -1.968 -6.941 1.00 86.69 129 THR A N 1
ATOM 1010 C CA . THR A 1 129 ? 10.668 -2.502 -5.786 1.00 86.69 129 THR A CA 1
ATOM 1011 C C . THR A 1 129 ? 11.458 -2.449 -4.481 1.00 86.69 129 THR A C 1
ATOM 1013 O O . THR A 1 129 ? 10.933 -2.019 -3.456 1.00 86.69 129 THR A O 1
ATOM 1016 N N . GLY A 1 130 ? 12.735 -2.849 -4.513 1.00 84.56 130 GLY A N 1
ATOM 1017 C CA . GLY A 1 130 ? 13.612 -2.770 -3.346 1.00 84.56 130 GLY A CA 1
ATOM 1018 C C . GLY A 1 130 ? 13.751 -1.339 -2.822 1.00 84.56 130 GLY A C 1
ATOM 1019 O O . GLY A 1 130 ? 13.526 -1.098 -1.642 1.00 84.56 130 GLY A O 1
ATOM 1020 N N . ALA A 1 131 ? 14.059 -0.374 -3.689 1.00 86.19 131 ALA A N 1
ATOM 1021 C CA . ALA A 1 131 ? 14.195 1.029 -3.297 1.00 86.19 131 ALA A CA 1
ATOM 1022 C C . ALA A 1 131 ? 12.883 1.607 -2.744 1.00 86.19 131 ALA A C 1
ATOM 1024 O O . ALA A 1 131 ? 12.909 2.314 -1.738 1.00 86.19 131 ALA A O 1
ATOM 1025 N N . ILE A 1 132 ? 11.747 1.243 -3.348 1.00 88.38 132 ILE A N 1
ATOM 1026 C CA . ILE A 1 132 ? 10.416 1.721 -2.954 1.00 88.38 132 ILE A CA 1
ATOM 1027 C C . ILE A 1 132 ? 10.079 1.310 -1.514 1.00 88.38 132 ILE A C 1
ATOM 1029 O O . ILE A 1 132 ? 9.665 2.159 -0.725 1.00 88.38 132 ILE A O 1
ATOM 1033 N N . ARG A 1 133 ? 10.268 0.032 -1.152 1.00 89.19 133 ARG A N 1
ATOM 1034 C CA . ARG A 1 133 ? 9.815 -0.496 0.151 1.00 89.19 133 ARG A CA 1
ATOM 1035 C C . ARG A 1 133 ? 10.877 -0.566 1.240 1.00 89.19 133 ARG A C 1
ATOM 1037 O O . ARG A 1 133 ? 10.512 -0.655 2.405 1.00 89.19 133 ARG A O 1
ATOM 1044 N N . ASN A 1 134 ? 12.171 -0.553 0.910 1.00 87.00 134 ASN A N 1
ATOM 1045 C CA . ASN A 1 134 ? 13.225 -0.833 1.897 1.00 87.00 134 ASN A CA 1
ATOM 1046 C C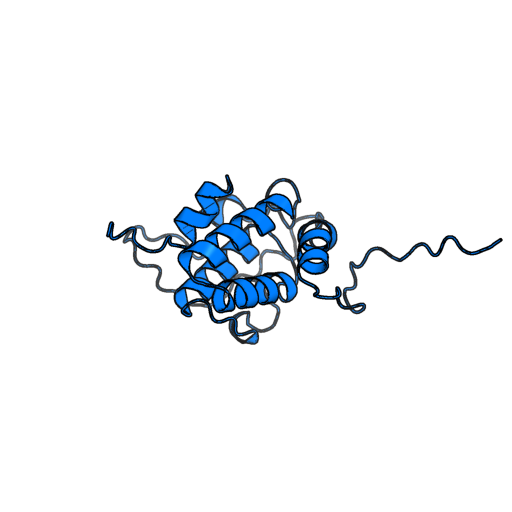 . ASN A 1 134 ? 13.233 0.152 3.070 1.00 87.00 134 ASN A C 1
ATOM 1048 O O . ASN A 1 134 ? 13.431 -0.275 4.205 1.00 87.00 134 ASN A O 1
ATOM 1052 N N . LEU A 1 135 ? 13.052 1.452 2.808 1.00 85.12 135 LEU A N 1
ATOM 1053 C CA . LEU A 1 135 ? 13.027 2.453 3.877 1.00 85.12 135 LEU A CA 1
ATOM 1054 C C . LEU A 1 135 ? 11.817 2.232 4.792 1.00 85.12 135 LEU A C 1
ATOM 1056 O O . LEU A 1 135 ? 11.995 2.066 5.994 1.00 85.12 135 LEU A O 1
ATOM 1060 N N . PHE A 1 136 ? 10.636 2.120 4.181 1.00 92.19 136 PHE A N 1
ATOM 1061 C CA . PHE A 1 136 ? 9.362 1.859 4.846 1.00 92.19 136 PHE A CA 1
ATOM 1062 C C . PHE A 1 136 ? 9.418 0.591 5.718 1.00 92.19 136 PHE A C 1
ATOM 1064 O O . PHE A 1 136 ? 9.251 0.646 6.930 1.00 92.19 136 PHE A O 1
ATOM 1071 N N . LEU A 1 137 ? 9.758 -0.570 5.147 1.00 91.44 137 LEU A N 1
ATOM 1072 C CA . LEU A 1 137 ? 9.768 -1.834 5.899 1.00 91.44 137 LEU A CA 1
ATOM 1073 C C . LEU A 1 137 ? 10.785 -1.840 7.046 1.00 91.44 137 LEU A C 1
ATOM 1075 O O . LEU A 1 137 ? 10.510 -2.401 8.106 1.00 91.44 137 LEU A O 1
ATOM 1079 N N . ARG A 1 138 ? 11.940 -1.185 6.864 1.00 86.50 138 ARG A N 1
ATOM 1080 C CA . ARG A 1 138 ? 12.943 -1.044 7.925 1.00 86.50 138 ARG A CA 1
ATOM 1081 C C . ARG A 1 138 ? 12.410 -0.224 9.099 1.00 86.50 138 ARG A C 1
ATOM 1083 O O . ARG A 1 138 ? 12.685 -0.580 10.241 1.00 86.50 138 ARG A O 1
ATOM 1090 N N . GLU A 1 139 ? 11.682 0.856 8.829 1.00 89.12 139 GLU A N 1
ATOM 1091 C CA . GLU A 1 139 ? 11.084 1.714 9.861 1.00 89.12 139 GLU A CA 1
ATOM 1092 C C . GLU A 1 139 ? 9.966 0.999 10.632 1.00 89.12 139 GLU A C 1
ATOM 1094 O O . GLU A 1 139 ? 9.830 1.206 11.837 1.00 89.12 139 GLU A O 1
ATOM 1099 N N . HIS A 1 140 ? 9.262 0.064 9.986 1.00 88.81 140 HIS A N 1
ATOM 1100 C CA . HIS A 1 140 ? 8.227 -0.772 10.612 1.00 88.81 140 HIS A CA 1
ATOM 1101 C C . HIS A 1 140 ? 8.732 -2.130 11.130 1.00 88.81 140 HIS A C 1
ATOM 1103 O O . HIS A 1 140 ? 7.936 -2.992 11.493 1.00 88.81 140 HIS A O 1
ATOM 1109 N N . GLY A 1 141 ? 10.052 -2.335 11.205 1.00 81.50 141 GLY A N 1
ATOM 1110 C CA . GLY A 1 141 ? 10.656 -3.508 11.849 1.00 81.50 141 GLY A CA 1
ATOM 1111 C C . GLY A 1 141 ? 10.576 -4.820 11.056 1.00 81.50 141 GLY A C 1
ATOM 1112 O O . GLY A 1 141 ? 10.907 -5.872 11.604 1.00 81.50 141 GLY A O 1
ATOM 1113 N N . ILE A 1 142 ? 10.193 -4.781 9.776 1.00 77.31 142 ILE A N 1
ATOM 1114 C CA . ILE A 1 142 ? 10.212 -5.954 8.894 1.00 77.31 142 ILE A CA 1
ATOM 1115 C C . ILE A 1 142 ? 11.566 -6.027 8.183 1.00 77.31 142 ILE A C 1
ATOM 1117 O O . ILE A 1 142 ? 11.910 -5.201 7.335 1.00 77.31 142 ILE A O 1
ATOM 1121 N N . GLY A 1 143 ? 12.352 -7.051 8.525 1.00 59.38 143 GLY A N 1
ATOM 1122 C CA . GLY A 1 143 ? 13.584 -7.374 7.811 1.00 59.38 143 GLY A CA 1
ATOM 1123 C C . GLY A 1 143 ? 13.272 -7.829 6.386 1.00 59.38 143 GLY A C 1
ATOM 1124 O O . GLY A 1 143 ? 12.499 -8.761 6.188 1.00 59.38 143 GLY A O 1
ATOM 1125 N N . VAL A 1 144 ? 13.876 -7.184 5.387 1.00 57.31 144 VAL A N 1
ATOM 1126 C CA . VAL A 1 144 ? 13.702 -7.568 3.979 1.00 57.31 144 VAL A CA 1
ATOM 1127 C C . VAL A 1 144 ? 14.234 -9.001 3.796 1.00 57.31 144 VAL A C 1
ATOM 1129 O O . VAL A 1 144 ? 15.411 -9.229 4.095 1.00 57.31 144 VAL A O 1
ATOM 1132 N N . PRO A 1 145 ? 13.427 -9.976 3.333 1.00 50.00 145 PRO A N 1
ATOM 1133 C CA . PRO A 1 145 ? 13.891 -11.352 3.196 1.00 50.00 145 PRO A CA 1
ATOM 1134 C C . PRO A 1 145 ? 15.074 -11.439 2.220 1.00 50.00 145 PRO A C 1
ATOM 1136 O O . PRO A 1 145 ? 15.025 -10.915 1.104 1.00 50.00 145 PRO A O 1
ATOM 1139 N N . SER A 1 146 ? 16.145 -12.122 2.641 1.00 46.44 146 SER A N 1
ATOM 1140 C CA . SER A 1 146 ? 17.389 -12.296 1.869 1.00 46.44 146 SER A CA 1
ATOM 1141 C C . SER A 1 146 ? 17.210 -13.110 0.582 1.00 46.44 146 SER A C 1
ATOM 1143 O O . SER A 1 146 ? 18.099 -13.114 -0.266 1.00 46.44 146 SER A O 1
ATOM 1145 N N . SER A 1 147 ? 16.061 -13.773 0.418 1.00 47.53 147 SER A N 1
ATOM 1146 C CA . SER A 1 147 ? 15.670 -14.518 -0.781 1.00 47.53 147 SER A CA 1
ATOM 1147 C C . SER A 1 147 ? 15.120 -13.636 -1.904 1.00 47.53 147 SER A C 1
ATOM 1149 O O . SER A 1 147 ? 14.787 -14.165 -2.962 1.00 47.53 147 SER A O 1
ATOM 1151 N N . ASN A 1 148 ? 15.032 -12.312 -1.723 1.00 47.75 148 ASN A N 1
ATOM 1152 C CA . ASN A 1 148 ? 14.698 -11.406 -2.816 1.00 47.75 148 ASN A CA 1
ATOM 1153 C C . ASN A 1 148 ? 15.8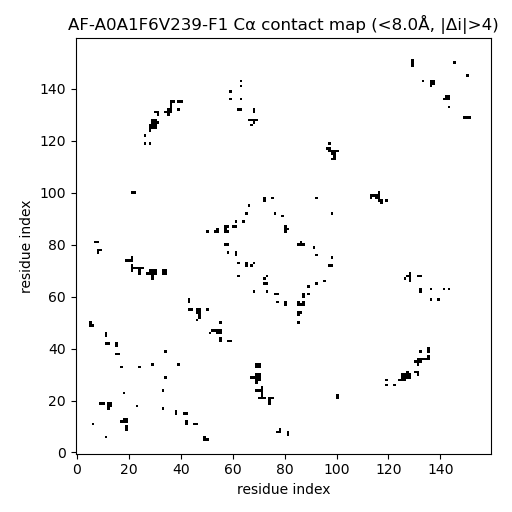46 -11.410 -3.852 1.00 47.75 148 ASN A C 1
ATOM 1155 O O . ASN A 1 148 ? 16.914 -10.867 -3.554 1.00 47.75 148 ASN A O 1
ATOM 1159 N N . PRO A 1 149 ? 15.651 -11.942 -5.078 1.00 48.94 149 PRO A N 1
ATOM 1160 C CA . PRO A 1 149 ? 16.694 -11.955 -6.109 1.00 48.94 149 PRO A CA 1
ATOM 1161 C C . PRO A 1 149 ? 17.096 -10.540 -6.572 1.00 48.94 149 PRO A C 1
ATOM 1163 O O . PRO A 1 149 ? 18.064 -10.385 -7.313 1.00 48.94 149 PRO A O 1
ATOM 1166 N N . TYR A 1 150 ? 16.373 -9.512 -6.113 1.00 46.09 150 TYR A N 1
ATOM 1167 C CA . TYR A 1 150 ? 16.621 -8.095 -6.364 1.00 46.09 150 TYR A CA 1
ATOM 1168 C C . TYR A 1 150 ? 17.081 -7.321 -5.119 1.00 46.09 150 TYR A C 1
ATOM 1170 O O . TYR A 1 150 ? 17.116 -6.089 -5.147 1.00 46.09 150 TYR A O 1
ATOM 1178 N N . ALA A 1 151 ? 17.424 -7.995 -4.013 1.00 44.41 151 ALA A N 1
ATOM 1179 C CA . ALA A 1 151 ? 18.117 -7.322 -2.919 1.00 44.41 151 ALA A CA 1
ATOM 1180 C C . ALA A 1 151 ? 19.450 -6.766 -3.458 1.00 44.41 151 ALA A C 1
ATOM 1182 O O . ALA A 1 151 ? 20.208 -7.519 -4.080 1.00 44.41 151 ALA A O 1
ATOM 1183 N N . PRO A 1 152 ? 19.762 -5.467 -3.270 1.00 41.50 152 PRO A N 1
ATOM 1184 C CA . PRO A 1 152 ? 21.068 -4.951 -3.648 1.00 41.50 152 PRO A CA 1
ATOM 1185 C C . PRO A 1 152 ? 22.115 -5.786 -2.916 1.00 41.50 152 PRO A C 1
ATOM 1187 O O . PRO A 1 152 ? 22.067 -5.900 -1.689 1.00 41.50 152 PRO A O 1
ATOM 1190 N N . ARG A 1 153 ? 23.024 -6.419 -3.673 1.00 38.19 153 ARG A N 1
ATOM 1191 C CA . ARG A 1 153 ? 24.152 -7.154 -3.095 1.00 38.19 153 ARG A CA 1
ATOM 1192 C C . ARG A 1 153 ? 24.812 -6.221 -2.086 1.00 38.19 153 ARG A C 1
ATOM 1194 O O . ARG A 1 153 ? 25.241 -5.132 -2.468 1.00 38.19 153 ARG A O 1
ATOM 1201 N N . ARG A 1 154 ? 24.844 -6.624 -0.811 1.00 39.22 154 ARG A N 1
ATOM 1202 C CA . ARG A 1 154 ? 25.701 -5.984 0.185 1.00 39.22 154 ARG A CA 1
ATOM 1203 C C . ARG A 1 154 ? 27.104 -6.006 -0.405 1.00 39.22 154 ARG A C 1
ATOM 1205 O O . ARG A 1 154 ? 27.693 -7.069 -0.573 1.00 39.22 154 ARG A O 1
ATOM 1212 N N . TRP A 1 155 ? 27.589 -4.839 -0.808 1.00 42.34 155 TRP A N 1
ATOM 1213 C CA . TRP A 1 155 ? 29.008 -4.643 -1.012 1.00 42.34 155 TRP A CA 1
ATOM 1214 C C . TRP A 1 155 ? 29.587 -4.599 0.392 1.00 42.34 155 TRP A C 1
ATOM 1216 O O . TRP A 1 155 ? 29.553 -3.561 1.049 1.00 42.34 155 TRP A O 1
ATOM 1226 N N . ASP A 1 156 ? 30.006 -5.764 0.879 1.00 39.28 156 ASP A N 1
ATOM 1227 C CA . ASP A 1 156 ? 30.842 -5.857 2.063 1.00 39.28 156 ASP A CA 1
ATOM 1228 C C . ASP A 1 156 ? 32.170 -5.183 1.703 1.00 39.28 156 ASP A C 1
ATOM 1230 O O . ASP A 1 156 ? 33.097 -5.792 1.169 1.00 39.28 156 ASP A O 1
ATOM 1234 N N . CYS A 1 157 ? 32.236 -3.872 1.931 1.00 39.88 157 CYS A N 1
ATOM 1235 C CA . CYS A 1 157 ? 33.478 -3.119 1.967 1.00 39.88 157 CYS A CA 1
ATOM 1236 C C . CYS A 1 157 ? 34.202 -3.443 3.278 1.00 39.88 157 CYS A C 1
ATOM 1238 O O . CYS A 1 157 ? 34.406 -2.560 4.096 1.00 39.88 157 CYS A O 1
ATOM 1240 N N . ASP A 1 158 ? 34.559 -4.708 3.476 1.00 46.47 158 ASP A N 1
ATOM 1241 C CA . ASP A 1 158 ? 35.523 -5.131 4.487 1.00 46.47 158 ASP A CA 1
ATOM 1242 C C . ASP A 1 158 ? 36.474 -6.132 3.837 1.00 46.47 158 ASP A C 1
ATOM 1244 O O . ASP A 1 158 ? 36.346 -7.354 3.904 1.00 46.47 158 ASP A O 1
ATOM 1248 N N . SER A 1 159 ? 37.430 -5.570 3.106 1.00 47.81 159 SER A N 1
ATOM 1249 C CA . SER A 1 159 ? 38.654 -6.245 2.695 1.00 47.81 159 SER A CA 1
ATOM 1250 C C . SER A 1 159 ? 39.735 -5.197 2.464 1.00 47.81 159 SER A C 1
ATOM 1252 O O . SER A 1 159 ? 40.080 -4.905 1.317 1.00 47.81 159 SER A O 1
ATOM 1254 N N . ARG A 1 160 ? 40.243 -4.623 3.562 1.00 47.84 160 ARG A N 1
ATOM 1255 C CA . ARG A 1 160 ? 41.675 -4.501 3.912 1.00 47.84 160 ARG A CA 1
ATOM 1256 C C . ARG A 1 160 ? 41.899 -3.500 5.035 1.00 47.84 160 ARG A C 1
ATOM 1258 O O . ARG A 1 160 ? 41.371 -2.377 4.929 1.00 47.84 160 ARG A O 1
#

Sequence (160 aa):
MTLEGKLDACQIVKRARMSARPEFYSGRGAITDDLNGEKLEHIYGDIKRWHGDDAAQSYVQMVADILVLSATDFLLSLYRLESNKWKWDEHILGNGNGMDVGPDYGDGRREVIAEATIFSILGGNRNETGAIRNLFLREHGIGVPSSNPYAPRRWDCDSR

Organism: NCBI:txid1801733

Secondary structure (DSSP, 8-state):
----PPPPHHHHHHHTT--S-GGGTTTS-B-TTTS-HHHHHHHHHHHHHHH-HHHHHHHHHHHHH-SS--HHHHHHHHHHHHHTTT---GGGG-SSS--------SSS-----------SSSS---B-HHHHHHHHHHHTT-PPPTT-TTSPP-------

pLDDT: mean 74.81, std 22.61, range [35.88, 98.06]